Protein AF-A0A1I7KNB5-F1 (afdb_monomer)

Nearest PDB structures (foldseek):
  6irx-assembly1_A  TM=5.095E-01  e=2.275E+00  Danio rerio
  6is0-assembly1_A  TM=4.900E-01  e=2.048E+00  Danio rerio
  6iry-assembly1_A  TM=4.942E-01  e=2.527E+00  Danio rerio
  1ez3-assembly1_A  TM=2.851E-01  e=8.919E+00  Rattus norvegicus

Secondary structure (DSSP, 8-state):
--HHHHHHHHHHHHHHHHHHHHHH---HHHHHHHHHHHHHHHHHHH-SSS--TTHHHHHHHHHHHHHSSSPPS-HHHHHHHHHHHHH-HHHHHHHHHHHHHHTTSPPPPP-

pLDDT: mean 89.7, std 12.44, range [42.31, 98.38]

Radius of gyration: 13.76 Å; Cα contacts (8 Å, |Δi|>4): 96; chains: 1; bounding box: 33×23×37 Å

Sequence (111 aa):
MIEGKSLRSDLHRLARALTALHHAMPDPEARRKLGILMADLDECLDDEEALAVDMERRFHIEVERLLGPLPPADPAFRERYTAMLAASPAVAIADAALRVVLARMPVPPQP

Organism: NCBI:txid1035707

Mean predicted aligned error: 4.59 Å

Solvent-accessible surface area (backbone atoms only — not comparable to full-atom values): 6287 Å² total; per-residue (Å²): 140,68,62,73,69,48,51,58,53,52,54,52,49,44,53,54,30,51,52,48,28,46,71,42,47,86,50,67,70,59,30,54,58,52,48,53,57,48,51,57,51,49,55,48,69,71,36,75,89,71,65,50,87,63,50,60,35,50,54,48,47,53,49,23,18,55,79,46,92,45,78,55,80,40,63,72,57,34,52,53,51,54,52,41,43,76,75,29,70,60,28,37,54,24,47,55,52,33,52,60,47,56,75,72,44,65,75,62,84,79,133

Foldseek 3Di:
DCQLVVQLVLLVLLLVLLVQLLVQDPDPVLSVVSVVLSVVSVVCSVDPPNRDSCVLVVSLQQCCLQARPPVHPDVVSNVSLVVCCVVGPSNVVSVVSSVVSSVPTPYHDDD

Structure (mmCIF, N/CA/C/O backbone):
data_AF-A0A1I7KNB5-F1
#
_entry.id   AF-A0A1I7KNB5-F1
#
loop_
_atom_site.group_PDB
_atom_site.id
_atom_site.type_symbol
_atom_site.label_atom_id
_atom_site.label_alt_id
_atom_site.label_comp_id
_atom_site.label_asym_id
_atom_site.label_entity_id
_atom_site.label_seq_id
_atom_site.pdbx_PDB_ins_code
_atom_site.Cartn_x
_atom_site.Cartn_y
_atom_site.Cartn_z
_atom_site.occupancy
_atom_site.B_iso_or_equiv
_atom_site.auth_seq_id
_atom_site.auth_comp_id
_atom_site.auth_asym_id
_atom_site.auth_atom_id
_atom_site.pdbx_PDB_model_num
ATOM 1 N N . MET A 1 1 ? -19.353 -4.289 21.389 1.00 42.31 1 MET A N 1
ATOM 2 C CA . MET A 1 1 ? -18.293 -3.264 21.436 1.00 42.31 1 MET A CA 1
ATOM 3 C C . MET A 1 1 ? -16.961 -3.936 21.737 1.00 42.31 1 MET A C 1
ATOM 5 O O . MET A 1 1 ? -16.701 -4.293 22.878 1.00 42.31 1 MET A O 1
ATOM 9 N N . IL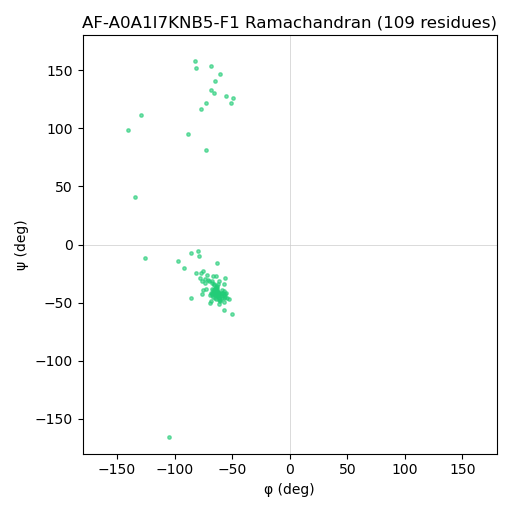E A 1 2 ? -16.172 -4.183 20.688 1.00 48.53 2 ILE A N 1
ATOM 10 C CA . ILE A 1 2 ? -14.762 -4.620 20.729 1.00 48.53 2 ILE A CA 1
ATOM 11 C C . ILE A 1 2 ? -13.997 -3.749 19.706 1.00 48.53 2 ILE A C 1
ATOM 13 O O . ILE A 1 2 ? -13.214 -4.246 18.910 1.00 48.53 2 ILE A O 1
ATOM 17 N N . GLU A 1 3 ? -14.294 -2.448 19.631 1.00 54.84 3 GLU A N 1
ATOM 18 C CA . GLU A 1 3 ? -13.790 -1.600 18.534 1.00 54.84 3 GLU A CA 1
ATOM 19 C C . GLU A 1 3 ? -12.308 -1.232 18.717 1.00 54.84 3 GLU A C 1
ATOM 21 O O . GLU A 1 3 ? -11.524 -1.409 17.792 1.00 54.84 3 GLU A O 1
ATOM 26 N N . GLY A 1 4 ? -11.862 -0.873 19.928 1.00 55.72 4 GLY A N 1
ATOM 27 C CA . GLY A 1 4 ? -10.464 -0.462 20.156 1.00 55.72 4 GLY A CA 1
ATOM 28 C C . GLY A 1 4 ? -9.409 -1.569 19.986 1.00 55.72 4 GLY A C 1
ATOM 29 O O . GLY A 1 4 ? -8.295 -1.303 19.542 1.00 55.72 4 GLY A O 1
ATOM 30 N N . LYS A 1 5 ? -9.747 -2.836 20.286 1.00 60.41 5 LYS A N 1
ATOM 31 C CA . LYS A 1 5 ? -8.831 -3.974 20.053 1.00 60.41 5 LYS A CA 1
ATOM 32 C C . LYS A 1 5 ? -8.780 -4.402 18.583 1.00 60.41 5 LYS A C 1
ATOM 34 O O . LYS A 1 5 ? -7.746 -4.921 18.166 1.00 60.41 5 LYS A O 1
ATOM 39 N N . SER A 1 6 ? -9.862 -4.203 17.819 1.00 78.94 6 SER A N 1
ATOM 40 C CA . SER A 1 6 ? -9.850 -4.454 16.369 1.00 78.94 6 SER A CA 1
ATOM 41 C C . SER A 1 6 ? -8.963 -3.427 15.675 1.00 78.94 6 SER A C 1
ATOM 43 O O . SER A 1 6 ? -8.013 -3.826 15.009 1.00 78.94 6 SER A O 1
ATOM 45 N N . LEU A 1 7 ? -9.161 -2.140 15.998 1.00 83.38 7 LEU A N 1
ATOM 46 C CA . LEU A 1 7 ? -8.446 -1.015 15.393 1.00 83.38 7 LEU A CA 1
ATOM 47 C C . LEU A 1 7 ? -6.927 -1.190 15.388 1.00 83.38 7 LEU A C 1
ATOM 49 O O . LEU A 1 7 ? -6.278 -1.246 14.343 1.00 83.38 7 LEU A O 1
ATOM 53 N N . ARG A 1 8 ? -6.339 -1.336 16.576 1.00 87.19 8 ARG A N 1
ATOM 54 C CA . ARG A 1 8 ? -4.884 -1.475 16.709 1.00 87.19 8 ARG A CA 1
ATOM 55 C C . ARG A 1 8 ? -4.367 -2.744 16.026 1.00 87.19 8 ARG A C 1
ATOM 57 O O . ARG A 1 8 ? -3.297 -2.735 15.422 1.00 87.19 8 ARG A O 1
ATOM 64 N N . SER A 1 9 ? -5.124 -3.843 16.093 1.00 90.25 9 SER A N 1
ATOM 65 C CA . SER A 1 9 ? -4.741 -5.086 15.420 1.00 90.25 9 SER A CA 1
ATOM 66 C C . SER A 1 9 ? -4.743 -4.937 13.900 1.00 90.25 9 SER A C 1
ATOM 68 O O . SER A 1 9 ? -3.886 -5.534 13.248 1.00 90.25 9 SER A O 1
ATOM 70 N N . ASP A 1 10 ? -5.703 -4.219 13.332 1.00 91.56 10 ASP A N 1
ATOM 71 C CA . ASP A 1 10 ? -5.835 -4.060 11.888 1.00 91.56 10 ASP A CA 1
ATOM 72 C C . ASP A 1 10 ? -4.785 -3.084 11.345 1.00 91.56 10 ASP A C 1
ATOM 74 O O . ASP A 1 10 ? -4.117 -3.404 10.359 1.00 91.56 10 ASP A O 1
ATOM 78 N N . LEU A 1 11 ? -4.492 -2.001 12.070 1.00 93.31 11 LEU A N 1
ATOM 79 C CA . LEU A 1 11 ? -3.366 -1.111 11.767 1.00 93.31 11 LEU A CA 1
ATOM 80 C C . LEU A 1 11 ? -2.005 -1.822 11.866 1.00 93.31 11 LEU A C 1
ATOM 82 O O . LEU A 1 11 ? -1.173 -1.679 10.972 1.00 93.31 11 LEU A O 1
ATOM 86 N N . HIS A 1 12 ? -1.780 -2.684 12.866 1.00 94.88 12 HIS A N 1
ATOM 87 C CA . HIS A 1 12 ? -0.561 -3.503 12.910 1.00 94.88 12 HIS A CA 1
ATOM 88 C C . HIS A 1 12 ? -0.467 -4.504 11.749 1.00 94.88 12 HIS A C 1
ATOM 90 O O . HIS A 1 12 ? 0.630 -4.773 11.252 1.00 94.88 12 HIS A O 1
ATOM 96 N N . ARG A 1 13 ? -1.587 -5.093 11.307 1.00 95.62 13 ARG A N 1
ATOM 97 C CA . ARG A 1 13 ? -1.594 -5.963 10.115 1.00 95.62 13 ARG A CA 1
ATOM 98 C C . ARG A 1 13 ? -1.241 -5.164 8.868 1.00 95.62 13 ARG A C 1
ATOM 100 O O . ARG A 1 13 ? -0.466 -5.661 8.051 1.00 95.62 13 ARG A O 1
ATOM 107 N N . LEU A 1 14 ? -1.768 -3.945 8.753 1.00 96.56 14 LEU A N 1
ATOM 108 C CA . LEU A 1 14 ? -1.449 -3.038 7.661 1.00 96.56 14 LEU A CA 1
ATOM 109 C C . LEU A 1 14 ? 0.042 -2.696 7.655 1.00 96.56 14 LEU A C 1
ATOM 111 O O . LEU A 1 14 ? 0.699 -2.928 6.644 1.00 96.56 14 LEU A O 1
ATOM 115 N N . ALA A 1 15 ? 0.595 -2.265 8.791 1.00 96.88 15 ALA A N 1
ATOM 116 C CA . ALA A 1 15 ? 2.014 -1.935 8.927 1.00 96.88 15 ALA A CA 1
ATOM 117 C C . ALA A 1 15 ? 2.909 -3.101 8.485 1.00 96.88 15 ALA A C 1
ATOM 119 O O . ALA A 1 15 ? 3.819 -2.936 7.676 1.00 96.88 15 ALA A O 1
ATOM 120 N N . ARG A 1 16 ? 2.596 -4.328 8.920 1.00 97.88 16 ARG A N 1
ATOM 121 C CA . ARG A 1 16 ? 3.358 -5.527 8.527 1.00 97.88 16 ARG A CA 1
ATOM 122 C C . ARG A 1 16 ? 3.274 -5.815 7.028 1.00 97.88 16 ARG A C 1
ATOM 124 O O . ARG A 1 16 ? 4.282 -6.205 6.438 1.00 97.88 16 ARG A O 1
ATOM 131 N N . ALA A 1 17 ? 2.106 -5.636 6.413 1.00 97.94 17 ALA A N 1
ATOM 132 C CA . ALA A 1 17 ? 1.940 -5.822 4.974 1.00 97.94 17 ALA A CA 1
ATOM 133 C C . ALA A 1 17 ? 2.689 -4.749 4.165 1.00 97.94 17 ALA A C 1
ATOM 135 O O . ALA A 1 17 ? 3.366 -5.084 3.192 1.00 97.94 17 ALA A O 1
ATOM 136 N N . LEU A 1 18 ? 2.641 -3.485 4.602 1.00 97.94 18 LEU A N 1
ATOM 137 C CA . LEU A 1 18 ? 3.393 -2.388 3.988 1.00 97.94 18 LEU A CA 1
ATOM 138 C C . LEU A 1 18 ? 4.906 -2.608 4.107 1.00 97.94 18 LEU A C 1
ATOM 140 O O . LEU A 1 18 ? 5.615 -2.445 3.118 1.00 97.94 18 LEU A O 1
ATOM 144 N N . THR A 1 19 ? 5.396 -3.084 5.255 1.00 98.25 19 THR A N 1
ATOM 145 C CA . THR A 1 19 ? 6.808 -3.459 5.443 1.00 98.25 19 THR A CA 1
ATOM 146 C C . THR A 1 19 ? 7.244 -4.565 4.486 1.00 98.25 19 THR A C 1
ATOM 148 O O . THR A 1 19 ? 8.309 -4.472 3.870 1.00 98.25 19 THR A O 1
ATOM 151 N N . ALA A 1 20 ? 6.424 -5.606 4.311 1.00 98.19 20 ALA A N 1
ATOM 152 C CA . ALA A 1 20 ? 6.723 -6.679 3.366 1.00 98.19 20 ALA A CA 1
ATOM 153 C C . ALA A 1 20 ? 6.802 -6.158 1.921 1.00 98.19 20 ALA A C 1
ATOM 155 O O . ALA A 1 20 ? 7.736 -6.499 1.192 1.00 98.19 20 ALA A O 1
ATOM 156 N N . LEU A 1 21 ? 5.867 -5.287 1.526 1.00 98.19 21 LEU A N 1
ATOM 157 C CA . LEU A 1 21 ? 5.876 -4.651 0.210 1.00 98.19 21 LEU A CA 1
ATOM 158 C C . LEU A 1 21 ? 7.100 -3.750 0.021 1.00 98.19 21 LEU A C 1
ATOM 160 O O . LEU A 1 21 ? 7.804 -3.876 -0.979 1.00 98.19 21 LEU A O 1
ATOM 164 N N . HIS A 1 22 ? 7.407 -2.906 1.004 1.00 98.12 22 HIS A N 1
ATOM 165 C CA . HIS A 1 22 ? 8.574 -2.030 0.997 1.00 98.12 22 HIS A CA 1
ATOM 166 C C . HIS A 1 22 ? 9.882 -2.808 0.793 1.00 98.12 22 HIS A C 1
ATOM 168 O O . HIS A 1 22 ? 10.730 -2.394 0.003 1.00 98.12 22 HIS A O 1
ATOM 174 N N . HIS A 1 23 ? 10.047 -3.964 1.441 1.00 97.81 23 HIS A N 1
ATOM 175 C CA . HIS A 1 23 ? 11.225 -4.811 1.236 1.00 97.81 23 HIS A CA 1
ATOM 176 C C . HIS A 1 23 ? 11.268 -5.493 -0.136 1.00 97.81 23 HIS A C 1
ATOM 178 O O . HIS A 1 23 ? 12.358 -5.716 -0.661 1.00 97.81 23 HIS A O 1
ATOM 184 N N . ALA A 1 24 ? 10.113 -5.814 -0.721 1.00 97.56 24 ALA A N 1
ATOM 185 C CA . ALA A 1 24 ? 10.028 -6.446 -2.035 1.00 97.56 24 ALA A CA 1
ATOM 186 C C . ALA A 1 24 ? 10.298 -5.474 -3.198 1.00 97.56 24 ALA A C 1
ATOM 188 O O . ALA A 1 24 ? 10.661 -5.911 -4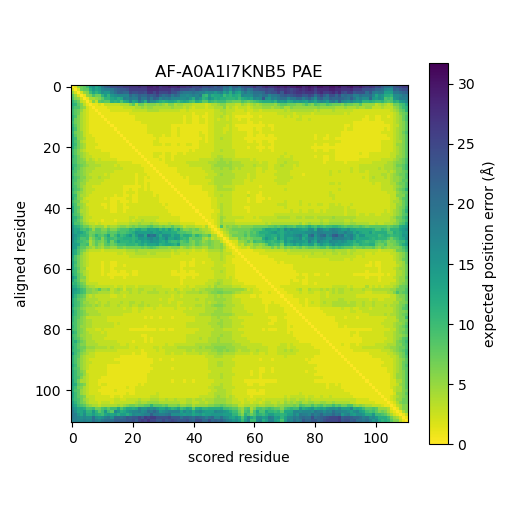.293 1.00 97.56 24 ALA A O 1
ATOM 189 N N . MET A 1 25 ? 10.112 -4.167 -2.987 1.00 97.12 25 MET A N 1
ATOM 190 C CA . MET A 1 25 ? 10.255 -3.145 -4.025 1.00 97.12 25 MET A CA 1
ATOM 191 C C . MET A 1 25 ? 11.730 -2.909 -4.409 1.00 97.12 25 MET A C 1
ATOM 193 O O . MET A 1 25 ? 12.529 -2.496 -3.565 1.00 97.12 25 MET A O 1
ATOM 197 N N . PRO A 1 26 ? 12.112 -3.092 -5.688 1.00 95.62 26 PRO A N 1
ATOM 198 C CA . PRO A 1 26 ? 13.476 -2.818 -6.141 1.00 95.62 26 PRO A CA 1
ATOM 199 C C . PRO A 1 26 ? 13.763 -1.319 -6.336 1.00 95.62 26 PRO A C 1
ATOM 201 O O . PRO A 1 26 ? 14.917 -0.902 -6.250 1.00 95.62 26 PRO A O 1
ATOM 204 N N . ASP A 1 27 ? 12.738 -0.497 -6.587 1.00 95.81 27 ASP A N 1
ATOM 205 C CA . ASP A 1 27 ? 12.885 0.942 -6.831 1.00 95.81 27 ASP A CA 1
ATOM 206 C C . ASP A 1 27 ? 13.115 1.705 -5.501 1.00 95.81 27 ASP A C 1
ATOM 208 O O . ASP A 1 27 ? 12.240 1.708 -4.627 1.00 95.81 27 ASP A O 1
ATOM 212 N N . PRO A 1 28 ? 14.277 2.363 -5.304 1.00 94.56 28 PRO A N 1
ATOM 213 C CA . PRO A 1 28 ? 14.584 3.101 -4.077 1.00 94.56 28 PRO A CA 1
ATOM 214 C C . PRO A 1 28 ? 13.720 4.355 -3.879 1.00 94.56 28 PRO A C 1
ATOM 216 O O . PRO A 1 28 ? 13.394 4.693 -2.743 1.00 94.56 28 PRO A O 1
ATOM 219 N N . GLU A 1 29 ? 13.327 5.032 -4.955 1.00 93.06 29 GLU A N 1
ATOM 220 C CA . GLU A 1 29 ? 12.463 6.211 -4.898 1.00 93.06 29 GLU A CA 1
ATOM 221 C C . GLU A 1 29 ? 11.051 5.813 -4.476 1.00 93.06 29 GLU A C 1
ATOM 223 O O . GLU A 1 29 ? 10.439 6.453 -3.619 1.00 93.06 29 GLU A O 1
ATOM 228 N N . ALA A 1 30 ? 10.547 4.720 -5.049 1.00 93.12 30 ALA A N 1
ATOM 229 C CA . ALA A 1 30 ? 9.248 4.190 -4.681 1.00 93.12 30 ALA A CA 1
ATOM 230 C C . ALA A 1 30 ? 9.247 3.675 -3.227 1.00 93.12 30 ALA A C 1
ATOM 232 O O . ALA A 1 30 ? 8.327 3.975 -2.464 1.00 93.12 30 ALA A O 1
ATOM 233 N N . ARG A 1 31 ? 10.314 2.992 -2.797 1.00 95.25 31 ARG A N 1
ATOM 234 C CA . ARG A 1 31 ? 10.491 2.607 -1.388 1.00 95.25 31 ARG A CA 1
ATOM 235 C C . ARG A 1 31 ? 10.461 3.803 -0.447 1.00 95.25 31 ARG A C 1
ATOM 237 O O . ARG A 1 31 ? 9.734 3.764 0.537 1.00 95.25 31 ARG A O 1
ATOM 244 N N . ARG A 1 32 ? 11.172 4.888 -0.770 1.00 95.25 32 ARG A N 1
ATOM 245 C CA . ARG A 1 32 ? 11.174 6.099 0.063 1.00 95.25 32 ARG A CA 1
ATOM 246 C C . ARG A 1 32 ? 9.765 6.659 0.260 1.00 95.25 32 ARG A C 1
ATOM 248 O O . ARG A 1 32 ? 9.411 7.014 1.377 1.00 95.25 32 ARG A O 1
ATOM 255 N N . LYS A 1 33 ? 8.954 6.720 -0.802 1.00 93.38 33 LYS A N 1
ATOM 256 C CA . LYS A 1 33 ? 7.570 7.217 -0.710 1.00 93.38 33 LYS A CA 1
ATOM 257 C C . LYS A 1 33 ? 6.680 6.321 0.145 1.00 93.38 33 LYS A C 1
ATOM 259 O O . LYS A 1 33 ? 5.922 6.839 0.957 1.00 93.38 33 LYS A O 1
ATOM 264 N N . LEU A 1 34 ? 6.804 5.001 0.005 1.00 95.56 34 LEU A N 1
ATOM 265 C CA . LEU A 1 34 ? 6.078 4.063 0.862 1.00 95.56 34 LEU A CA 1
ATOM 266 C C . LEU A 1 34 ? 6.535 4.159 2.326 1.00 95.56 34 LEU A C 1
ATOM 268 O O . LEU A 1 34 ? 5.707 4.129 3.228 1.00 95.56 34 LEU A O 1
ATOM 272 N N . GLY A 1 35 ? 7.836 4.347 2.553 1.00 96.31 35 GLY A N 1
ATOM 273 C CA . GLY A 1 35 ? 8.415 4.514 3.883 1.00 96.31 35 GLY A CA 1
ATOM 274 C C . GLY A 1 35 ? 7.883 5.734 4.639 1.00 96.31 35 GLY A C 1
ATOM 275 O O . GLY A 1 35 ? 7.747 5.668 5.852 1.00 96.31 35 GLY A O 1
ATOM 276 N N . ILE A 1 36 ? 7.520 6.818 3.943 1.00 96.00 36 ILE A N 1
ATOM 277 C CA . ILE A 1 36 ? 6.886 7.991 4.573 1.00 96.00 36 ILE A CA 1
ATOM 278 C C . ILE A 1 36 ? 5.510 7.625 5.145 1.00 96.00 36 ILE A C 1
ATOM 280 O O . ILE A 1 36 ? 5.223 7.956 6.289 1.00 96.00 36 ILE A O 1
ATOM 284 N N . LEU A 1 37 ? 4.686 6.901 4.380 1.00 95.75 37 LEU A N 1
ATOM 285 C CA . LEU A 1 37 ? 3.382 6.420 4.854 1.00 95.75 37 LEU A CA 1
ATOM 286 C C . LEU A 1 37 ? 3.528 5.428 6.017 1.00 95.75 37 LEU A C 1
ATOM 288 O O . LEU A 1 37 ? 2.729 5.434 6.945 1.00 95.75 37 LEU A O 1
ATOM 292 N N . MET A 1 38 ? 4.552 4.572 5.968 1.00 96.94 38 MET A N 1
ATOM 293 C CA . MET A 1 38 ? 4.844 3.639 7.057 1.00 96.94 38 MET A CA 1
ATOM 294 C C . MET A 1 38 ? 5.251 4.363 8.341 1.00 96.94 38 MET A C 1
ATOM 296 O O . MET A 1 38 ? 4.779 3.980 9.400 1.00 96.94 38 MET A O 1
ATOM 300 N N . ALA A 1 39 ? 6.072 5.413 8.248 1.00 96.25 39 ALA A N 1
ATOM 301 C CA . ALA A 1 39 ? 6.475 6.198 9.413 1.00 96.25 39 ALA A CA 1
ATOM 302 C C . ALA A 1 39 ? 5.272 6.869 10.094 1.00 96.25 39 ALA A C 1
ATOM 304 O O . ALA A 1 39 ? 5.144 6.799 11.308 1.00 96.25 39 ALA A O 1
ATOM 305 N N . ASP A 1 40 ? 4.357 7.440 9.311 1.00 94.50 40 ASP A N 1
ATOM 306 C CA . ASP A 1 40 ? 3.113 8.041 9.811 1.00 94.50 40 ASP A CA 1
ATOM 307 C C . ASP A 1 40 ? 2.190 6.998 10.479 1.00 94.50 40 ASP A C 1
ATOM 309 O O . ASP A 1 40 ? 1.601 7.237 11.534 1.00 94.50 40 ASP A O 1
ATOM 313 N N . LEU A 1 41 ? 2.116 5.788 9.914 1.00 94.31 41 LEU A N 1
ATOM 314 C CA . LEU A 1 41 ? 1.402 4.669 10.533 1.00 94.31 41 LEU A CA 1
ATOM 315 C C . LEU A 1 41 ? 2.058 4.197 11.838 1.00 94.31 41 LEU A C 1
ATOM 317 O O . LEU A 1 41 ? 1.344 3.901 12.794 1.00 94.31 41 LEU A O 1
ATOM 321 N N . ASP A 1 42 ? 3.387 4.119 11.885 1.00 93.50 42 ASP A N 1
ATOM 322 C CA . ASP A 1 42 ? 4.128 3.716 13.081 1.00 93.50 42 ASP A CA 1
ATOM 323 C C . ASP A 1 42 ? 3.982 4.763 14.199 1.00 93.50 42 ASP A C 1
ATOM 325 O O . ASP A 1 42 ? 3.639 4.401 15.322 1.00 93.50 42 ASP A O 1
ATOM 329 N N . GLU A 1 43 ? 4.108 6.058 13.884 1.00 92.00 43 GLU A N 1
ATOM 330 C CA . GLU A 1 43 ? 3.845 7.156 14.829 1.00 92.00 43 GLU A CA 1
ATOM 331 C C . GLU A 1 43 ? 2.421 7.073 15.399 1.00 92.00 43 GLU A C 1
ATOM 333 O O . GLU A 1 43 ? 2.209 7.204 16.605 1.00 92.00 43 GLU A O 1
ATOM 338 N N . CYS A 1 44 ? 1.438 6.776 14.547 1.00 89.88 44 CYS A N 1
ATOM 339 C CA . CYS A 1 44 ? 0.060 6.583 14.980 1.00 89.88 44 CYS A CA 1
ATOM 340 C C . CYS A 1 44 ? -0.131 5.345 15.876 1.00 89.88 44 CYS A C 1
ATOM 342 O O . CYS A 1 44 ? -1.008 5.329 16.740 1.00 89.88 44 CYS A O 1
ATOM 344 N N . LEU A 1 45 ? 0.629 4.273 15.650 1.00 90.69 45 LEU A N 1
ATOM 345 C CA . LEU A 1 45 ? 0.576 3.070 16.480 1.00 90.69 45 LEU A CA 1
ATOM 346 C C . LEU A 1 45 ? 1.250 3.284 17.843 1.00 90.69 45 LEU A C 1
ATOM 348 O O . LEU A 1 45 ? 0.836 2.654 18.825 1.00 90.69 45 LEU A O 1
ATOM 352 N N . ASP A 1 46 ? 2.246 4.164 17.912 1.00 89.56 46 ASP A N 1
ATOM 353 C CA . ASP A 1 46 ? 2.951 4.516 19.144 1.00 89.56 46 ASP A CA 1
ATOM 354 C C . ASP A 1 46 ? 2.127 5.452 20.048 1.00 89.56 46 ASP A C 1
ATOM 356 O O . ASP A 1 46 ? 2.194 5.329 21.273 1.00 89.56 46 ASP A O 1
ATOM 360 N N . ASP A 1 47 ? 1.287 6.323 19.476 1.00 86.31 47 ASP A N 1
ATOM 361 C CA . ASP A 1 47 ? 0.396 7.214 20.232 1.00 86.31 47 ASP A CA 1
ATOM 362 C C . ASP A 1 47 ? -0.972 6.564 20.539 1.00 86.31 47 ASP A C 1
ATOM 364 O O . ASP A 1 47 ? -1.918 6.590 19.747 1.00 86.31 47 ASP A O 1
ATOM 368 N N . GLU A 1 48 ? -1.094 5.972 21.733 1.00 71.12 48 GLU A N 1
ATOM 369 C CA . GLU A 1 48 ? -2.337 5.342 22.206 1.00 71.12 48 GLU A CA 1
ATOM 370 C C . GLU A 1 48 ? -3.510 6.318 22.388 1.00 71.12 48 GLU A C 1
ATOM 372 O O . GLU A 1 48 ? -4.662 5.896 22.256 1.00 71.12 48 GLU A O 1
ATOM 377 N N . GLU A 1 49 ? -3.250 7.600 22.656 1.00 71.81 49 GLU A N 1
ATOM 378 C CA . GLU A 1 49 ? -4.296 8.613 22.851 1.00 71.81 49 GLU A CA 1
ATOM 379 C C . GLU A 1 49 ? -4.838 9.138 21.509 1.00 71.81 49 GLU A C 1
ATOM 381 O O . GLU A 1 49 ? -5.998 9.552 21.431 1.00 71.81 49 GLU A O 1
ATOM 386 N N . ALA A 1 50 ? -4.043 9.056 20.435 1.00 67.00 50 ALA A N 1
ATOM 387 C CA . ALA A 1 50 ? -4.410 9.499 19.087 1.00 67.00 50 ALA A CA 1
ATOM 388 C C . ALA A 1 50 ? -5.174 8.458 18.243 1.00 67.00 50 ALA A C 1
ATOM 390 O O . ALA A 1 50 ? -5.658 8.786 17.151 1.00 67.00 50 ALA A O 1
ATOM 391 N N . LEU A 1 51 ? -5.316 7.213 18.716 1.00 73.62 51 LEU A N 1
ATOM 392 C CA . LEU A 1 51 ? -6.003 6.139 17.987 1.00 73.62 51 LEU A CA 1
ATOM 393 C C . LEU A 1 51 ? -7.528 6.333 17.955 1.00 73.62 51 LEU A C 1
ATOM 395 O O . LEU A 1 51 ? -8.294 5.720 18.700 1.00 73.62 51 LEU A O 1
ATOM 399 N N . ALA A 1 52 ? -7.972 7.179 17.030 1.00 75.31 52 ALA A N 1
ATOM 400 C CA . ALA A 1 52 ? -9.376 7.400 16.716 1.00 75.31 52 ALA A CA 1
ATOM 401 C C . ALA A 1 52 ? -9.944 6.315 15.781 1.00 75.31 52 ALA A C 1
ATOM 403 O O . ALA A 1 52 ? -9.247 5.773 14.924 1.00 75.31 52 ALA A O 1
ATOM 404 N N . VAL A 1 53 ? -11.254 6.060 15.883 1.00 67.75 53 VAL A N 1
ATOM 405 C CA . VAL A 1 53 ? -11.985 5.073 15.057 1.00 67.75 53 VAL A CA 1
ATOM 406 C C . VAL A 1 53 ? -11.836 5.332 13.548 1.00 67.75 53 VAL A C 1
ATOM 408 O O . VAL A 1 53 ? -11.820 4.394 12.756 1.00 67.75 53 VAL A O 1
ATOM 411 N N . ASP A 1 54 ? -11.649 6.585 13.130 1.00 81.31 54 ASP A N 1
ATOM 412 C CA . ASP A 1 54 ? -11.501 6.944 11.713 1.00 81.31 54 ASP A CA 1
ATOM 413 C C . ASP A 1 54 ? -10.099 6.687 11.136 1.00 81.31 54 ASP A C 1
ATOM 415 O O . ASP A 1 54 ? -9.888 6.814 9.926 1.00 81.31 54 ASP A O 1
ATOM 419 N N . MET A 1 55 ? -9.137 6.291 11.970 1.00 87.50 55 MET A N 1
ATOM 420 C CA . MET A 1 55 ? -7.746 6.138 11.557 1.00 87.50 55 MET A CA 1
ATOM 421 C C . MET A 1 55 ? -7.543 4.983 10.569 1.00 87.50 55 MET A C 1
ATOM 423 O O . MET A 1 55 ? -6.831 5.115 9.576 1.00 87.50 55 MET A O 1
ATOM 427 N N . GLU A 1 56 ? -8.256 3.877 10.776 1.00 89.44 56 GLU A N 1
ATOM 428 C CA . GLU A 1 56 ? -8.347 2.766 9.824 1.00 89.44 56 GLU A CA 1
ATOM 429 C C . GLU A 1 56 ? -8.764 3.238 8.432 1.00 89.44 56 GLU A C 1
ATOM 431 O O . GLU A 1 56 ? -8.150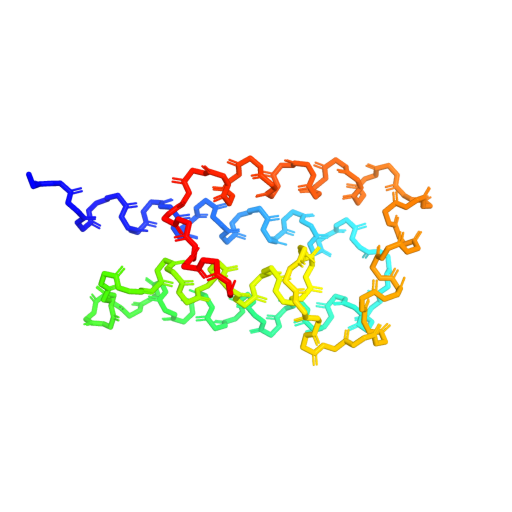 2.878 7.428 1.00 89.44 56 GLU A O 1
ATOM 436 N N . ARG A 1 57 ? -9.803 4.078 8.374 1.00 89.56 57 ARG A N 1
ATOM 437 C CA . ARG A 1 57 ? -10.342 4.606 7.121 1.00 89.56 57 ARG A CA 1
ATOM 438 C C . ARG A 1 57 ? -9.348 5.551 6.457 1.00 89.56 57 ARG A C 1
ATOM 440 O O . ARG A 1 57 ? -9.177 5.478 5.242 1.00 89.56 57 ARG A O 1
ATOM 447 N N . ARG A 1 58 ? -8.690 6.414 7.237 1.00 92.25 58 ARG A N 1
ATOM 448 C CA . ARG A 1 58 ? -7.644 7.318 6.746 1.00 92.25 58 ARG A CA 1
ATOM 449 C C . ARG A 1 58 ? -6.514 6.532 6.077 1.00 92.25 58 ARG A C 1
ATOM 451 O O . ARG A 1 58 ? -6.260 6.749 4.894 1.00 92.25 58 ARG A O 1
ATOM 458 N N . PHE A 1 59 ? -5.903 5.582 6.787 1.00 94.31 59 PHE A N 1
ATOM 459 C CA . PHE A 1 59 ? -4.786 4.806 6.243 1.00 94.31 59 PHE A CA 1
ATOM 460 C C . PHE A 1 59 ? -5.206 3.917 5.073 1.00 94.31 59 PHE A C 1
ATOM 462 O O . PHE A 1 59 ? -4.460 3.793 4.104 1.00 94.31 59 PHE A O 1
ATOM 469 N N . HIS A 1 60 ? -6.420 3.360 5.092 1.00 94.00 60 HIS A N 1
ATOM 470 C CA . HIS A 1 60 ? -6.967 2.654 3.934 1.00 94.00 60 HIS A CA 1
ATOM 471 C C . HIS A 1 60 ? -6.992 3.573 2.697 1.00 94.00 60 HIS A C 1
ATOM 473 O O . HIS A 1 60 ? -6.467 3.209 1.645 1.00 94.00 60 HIS A O 1
ATOM 479 N N . ILE A 1 61 ? -7.527 4.794 2.816 1.00 94.38 61 ILE A N 1
ATOM 480 C CA . ILE A 1 61 ? -7.568 5.762 1.707 1.00 94.38 61 ILE A CA 1
ATOM 481 C C . ILE A 1 61 ? -6.163 6.117 1.227 1.00 94.38 61 ILE A C 1
ATOM 483 O O . ILE A 1 61 ? -5.918 6.122 0.022 1.00 94.38 61 ILE A O 1
ATOM 487 N N . GLU A 1 62 ? -5.243 6.427 2.135 1.00 95.44 62 GLU A N 1
ATOM 488 C CA . GLU A 1 62 ? -3.877 6.822 1.782 1.00 95.44 62 GLU A CA 1
ATOM 489 C C . GLU A 1 62 ? -3.143 5.709 1.026 1.00 95.44 62 GLU A C 1
ATOM 491 O O . GLU A 1 62 ? -2.572 5.959 -0.041 1.00 95.44 62 GLU A O 1
ATOM 496 N N . VAL A 1 63 ? -3.252 4.466 1.505 1.00 96.31 63 VAL A N 1
ATOM 497 C CA . VAL A 1 63 ? -2.704 3.290 0.820 1.00 96.31 63 VAL A CA 1
ATOM 498 C C . VAL A 1 63 ? -3.343 3.118 -0.554 1.00 96.31 63 VAL A C 1
ATOM 500 O O . VAL A 1 63 ? -2.628 2.924 -1.536 1.00 96.31 63 VAL A O 1
ATOM 503 N N . GLU A 1 64 ? -4.666 3.233 -0.679 1.00 95.62 64 GLU A N 1
ATOM 504 C CA . GLU A 1 64 ? -5.330 3.032 -1.969 1.00 95.62 64 GLU A CA 1
ATOM 505 C C . GLU A 1 64 ? -5.042 4.171 -2.964 1.00 95.62 64 GLU A C 1
ATOM 507 O O . GLU A 1 64 ? -4.933 3.937 -4.170 1.00 95.62 64 GLU A O 1
ATOM 512 N N . ARG A 1 65 ? -4.831 5.404 -2.496 1.00 94.75 65 ARG A N 1
ATOM 513 C CA . ARG A 1 65 ? -4.391 6.520 -3.352 1.00 94.75 65 ARG A CA 1
ATOM 514 C C . ARG A 1 65 ? -2.939 6.367 -3.791 1.00 94.75 65 ARG A C 1
ATOM 516 O O . ARG A 1 65 ? -2.576 6.845 -4.868 1.00 94.75 65 ARG A O 1
ATOM 523 N N . LEU A 1 66 ? -2.109 5.670 -3.025 1.00 94.75 66 LEU A N 1
ATOM 524 C CA . LEU A 1 66 ? -0.718 5.416 -3.389 1.00 94.75 66 LEU A CA 1
ATOM 525 C C . LEU A 1 66 ? -0.562 4.170 -4.281 1.00 94.75 66 LEU A C 1
ATOM 527 O O . LEU A 1 66 ? 0.101 4.235 -5.315 1.00 94.75 66 LEU A O 1
ATOM 531 N N . LEU A 1 67 ? -1.225 3.069 -3.919 1.00 94.88 67 LEU A N 1
ATOM 532 C CA . LEU A 1 67 ? -1.026 1.714 -4.458 1.00 94.88 67 LEU A CA 1
ATOM 533 C C . LEU A 1 67 ? -2.302 1.054 -5.001 1.00 94.88 67 LEU A C 1
ATOM 535 O O . LEU A 1 67 ? -2.221 0.080 -5.742 1.00 94.88 67 LEU A O 1
ATOM 539 N N . GLY A 1 68 ? -3.484 1.615 -4.737 1.00 91.12 68 GLY A N 1
ATOM 540 C CA . GLY A 1 68 ? -4.811 1.077 -5.067 1.00 91.12 68 GLY A CA 1
ATOM 541 C C . GLY A 1 68 ? -5.670 1.632 -6.205 1.00 91.12 68 GLY A C 1
ATOM 542 O O . GLY A 1 68 ? -5.200 2.383 -7.048 1.00 91.12 68 GLY A O 1
ATOM 543 N N . PRO A 1 69 ? -6.964 1.285 -6.235 1.00 90.69 69 PRO A N 1
ATOM 544 C CA . PRO A 1 69 ? -7.882 1.707 -7.284 1.00 90.69 69 PRO A CA 1
ATOM 545 C C . PRO A 1 69 ? -8.384 3.150 -7.117 1.00 90.69 69 PRO A C 1
ATOM 547 O O . PRO A 1 69 ? -9.022 3.671 -8.030 1.00 90.69 69 PRO A O 1
ATOM 550 N N . LEU A 1 70 ? -8.130 3.806 -5.976 1.00 93.00 70 LEU 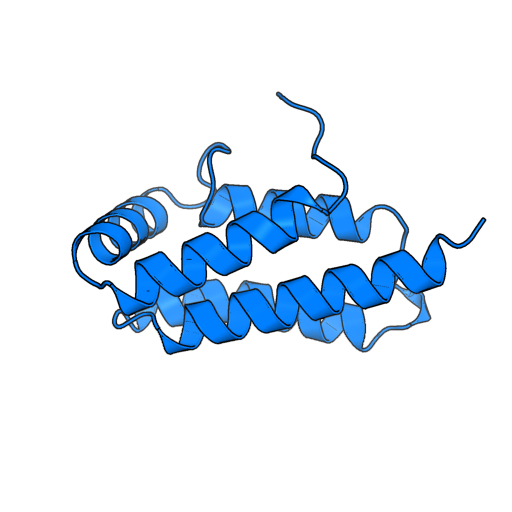A N 1
ATOM 551 C CA . LEU A 1 70 ? -8.505 5.210 -5.792 1.00 93.00 70 LEU A CA 1
ATOM 552 C C . LEU A 1 70 ? -7.670 6.128 -6.700 1.00 93.00 70 LEU A C 1
ATOM 554 O O . LEU A 1 70 ? -6.525 5.792 -7.024 1.00 93.00 70 LEU A O 1
ATOM 558 N N . PRO A 1 71 ? -8.200 7.314 -7.072 1.00 94.19 71 PRO A N 1
ATOM 559 C CA . PRO A 1 71 ? -7.452 8.296 -7.846 1.00 94.19 71 PRO A CA 1
ATOM 560 C C . PRO A 1 71 ? -6.064 8.545 -7.241 1.00 94.19 71 PRO A C 1
ATOM 562 O O . PRO A 1 71 ? -5.966 8.844 -6.040 1.00 94.19 71 PRO A O 1
ATOM 565 N N . PRO A 1 72 ? -4.988 8.410 -8.038 1.00 95.12 72 PRO A N 1
ATOM 566 C CA . PRO A 1 72 ? -3.647 8.404 -7.495 1.00 95.12 72 PRO A CA 1
ATOM 567 C C . PRO A 1 72 ? -3.303 9.765 -6.895 1.00 95.12 72 PRO A C 1
ATOM 569 O O . PRO A 1 72 ? -3.449 10.794 -7.552 1.00 95.12 72 PRO A O 1
ATOM 572 N N . ALA A 1 73 ? -2.801 9.769 -5.658 1.00 93.62 73 ALA A N 1
ATOM 573 C CA . ALA A 1 73 ? -2.202 10.973 -5.075 1.00 93.62 73 ALA A CA 1
ATOM 574 C C . ALA A 1 73 ? -0.910 11.365 -5.815 1.00 93.62 73 ALA A C 1
ATOM 576 O O . ALA A 1 73 ? -0.553 12.538 -5.870 1.00 93.62 73 ALA A O 1
ATOM 577 N N . ASP A 1 74 ? -0.241 10.378 -6.417 1.00 95.19 74 ASP A N 1
ATOM 578 C CA . ASP A 1 74 ? 0.968 10.549 -7.212 1.00 95.19 74 ASP A CA 1
ATOM 579 C C . ASP A 1 74 ? 0.930 9.623 -8.446 1.00 95.19 74 ASP A C 1
ATOM 581 O O . ASP A 1 74 ? 1.222 8.424 -8.340 1.00 95.19 74 ASP A O 1
ATOM 585 N N . PRO A 1 75 ? 0.553 10.148 -9.629 1.00 95.56 75 PRO A N 1
ATOM 586 C CA . PRO A 1 75 ? 0.481 9.360 -10.860 1.00 95.56 75 PRO A CA 1
ATOM 587 C C . PRO A 1 75 ? 1.832 8.779 -11.300 1.00 95.56 75 PRO A C 1
ATOM 589 O O . PRO A 1 75 ? 1.885 7.668 -11.823 1.00 95.56 75 PRO A O 1
ATOM 592 N N . ALA A 1 76 ? 2.937 9.489 -11.059 1.00 94.25 76 ALA A N 1
ATOM 593 C CA . ALA A 1 76 ? 4.263 9.039 -11.477 1.00 94.25 76 ALA A CA 1
ATOM 594 C C . ALA A 1 76 ? 4.757 7.871 -10.613 1.00 94.25 76 ALA A C 1
ATOM 596 O O . ALA A 1 76 ? 5.375 6.932 -11.113 1.00 94.25 76 ALA A O 1
ATOM 597 N N . PHE A 1 77 ? 4.476 7.907 -9.309 1.00 95.56 77 PHE A N 1
ATOM 598 C CA . PHE A 1 77 ? 4.696 6.757 -8.437 1.00 95.56 77 PHE A CA 1
ATOM 599 C C . PHE A 1 77 ? 3.820 5.574 -8.859 1.00 95.56 77 PHE A C 1
ATOM 601 O O . PHE A 1 77 ? 4.307 4.447 -8.950 1.00 95.56 77 PHE A O 1
ATOM 608 N N . ARG A 1 78 ? 2.542 5.837 -9.156 1.00 96.50 78 ARG A N 1
ATOM 609 C CA . ARG A 1 78 ? 1.569 4.816 -9.547 1.00 96.50 78 ARG A CA 1
ATOM 610 C C . ARG A 1 78 ? 2.012 4.006 -10.761 1.00 96.50 78 ARG A C 1
ATOM 612 O O . ARG A 1 78 ? 1.899 2.779 -10.770 1.00 96.50 78 ARG A O 1
ATOM 619 N N . GLU A 1 79 ? 2.505 4.695 -11.779 1.00 95.62 79 GLU A N 1
ATOM 620 C CA . GLU A 1 79 ? 2.999 4.076 -13.003 1.00 95.62 79 GLU A CA 1
ATOM 621 C C . GLU A 1 79 ? 4.184 3.143 -12.715 1.00 95.62 79 GLU A C 1
ATOM 623 O O . GLU A 1 79 ? 4.161 1.972 -13.098 1.00 95.62 79 GLU A O 1
ATOM 628 N N . ARG A 1 80 ? 5.172 3.613 -11.941 1.00 95.50 80 ARG A N 1
ATOM 629 C CA . ARG A 1 80 ? 6.327 2.795 -11.527 1.00 95.50 80 ARG A CA 1
ATOM 630 C C . ARG A 1 80 ? 5.905 1.589 -10.702 1.00 95.50 80 ARG A C 1
ATOM 632 O O . ARG A 1 80 ? 6.400 0.489 -10.928 1.00 95.50 80 ARG A O 1
ATOM 639 N N . TYR A 1 81 ? 4.977 1.781 -9.766 1.00 97.00 81 TYR A N 1
ATOM 640 C CA . TYR A 1 81 ? 4.434 0.695 -8.956 1.00 97.00 81 TYR A CA 1
ATOM 641 C C . TYR A 1 81 ? 3.777 -0.386 -9.817 1.00 97.00 81 TYR A C 1
ATOM 643 O O . TYR A 1 81 ? 4.073 -1.570 -9.664 1.00 97.00 81 TYR A O 1
ATOM 651 N N . THR A 1 82 ? 2.963 0.026 -10.787 1.00 96.38 82 THR A N 1
ATOM 652 C CA . THR A 1 82 ? 2.298 -0.885 -11.727 1.00 96.38 82 THR A CA 1
ATOM 653 C C . THR A 1 82 ? 3.312 -1.649 -12.582 1.00 96.38 82 THR A C 1
ATOM 655 O O . THR A 1 82 ? 3.180 -2.859 -12.765 1.00 96.38 82 THR A O 1
ATOM 658 N N . ALA A 1 83 ? 4.371 -0.981 -13.048 1.00 96.88 83 ALA A N 1
ATOM 659 C CA . ALA A 1 83 ? 5.459 -1.644 -13.762 1.00 96.88 83 ALA A CA 1
ATOM 660 C C . ALA A 1 83 ? 6.183 -2.682 -12.881 1.00 96.88 83 ALA A C 1
ATOM 662 O O . ALA A 1 83 ? 6.479 -3.783 -13.344 1.00 96.88 83 ALA A O 1
ATOM 663 N N . MET A 1 84 ? 6.418 -2.378 -11.598 1.00 97.19 84 MET A N 1
ATOM 664 C CA . MET A 1 84 ? 7.024 -3.322 -10.650 1.00 97.19 84 MET A CA 1
ATOM 665 C C . MET A 1 84 ? 6.138 -4.541 -10.376 1.00 97.19 84 MET A C 1
ATOM 667 O O . MET A 1 84 ? 6.671 -5.646 -10.291 1.00 97.19 84 MET A O 1
ATOM 671 N N . LEU A 1 85 ? 4.815 -4.368 -10.279 1.00 97.19 85 LEU A N 1
ATOM 672 C CA . LEU A 1 85 ? 3.873 -5.485 -10.131 1.00 97.19 85 LEU A CA 1
ATOM 673 C C . LEU A 1 85 ? 3.980 -6.478 -11.293 1.00 97.19 85 LEU A C 1
ATOM 675 O O . LEU A 1 85 ? 3.969 -7.686 -11.071 1.00 97.19 85 LEU A O 1
ATOM 679 N N . ALA A 1 86 ? 4.117 -5.974 -12.521 1.00 96.31 86 ALA A N 1
ATOM 680 C CA . ALA A 1 86 ? 4.268 -6.813 -13.706 1.00 96.31 86 ALA A CA 1
ATOM 681 C C . ALA A 1 86 ? 5.660 -7.465 -13.803 1.00 96.31 86 ALA A C 1
ATOM 683 O O . ALA A 1 86 ? 5.788 -8.578 -14.309 1.00 96.31 86 ALA A O 1
ATOM 684 N N . ALA A 1 87 ? 6.704 -6.775 -13.334 1.00 97.25 87 ALA A N 1
ATOM 685 C CA . ALA A 1 87 ? 8.094 -7.196 -13.503 1.00 97.25 87 ALA A CA 1
ATOM 686 C C . ALA A 1 87 ? 8.653 -8.053 -12.351 1.00 97.25 87 ALA A C 1
ATOM 688 O O . ALA A 1 87 ? 9.657 -8.739 -12.544 1.00 97.25 87 ALA A O 1
ATOM 689 N N . SER A 1 88 ? 8.055 -8.012 -11.155 1.00 97.69 88 SER A N 1
ATOM 690 C CA . SER A 1 88 ? 8.585 -8.676 -9.958 1.00 97.69 88 SER A CA 1
ATOM 691 C C . SER A 1 88 ? 7.531 -9.538 -9.252 1.00 97.69 88 SER A C 1
ATOM 693 O O . SER A 1 88 ? 6.628 -9.002 -8.603 1.00 97.69 88 SER A O 1
ATOM 695 N N . PRO A 1 89 ? 7.684 -10.879 -9.266 1.00 97.88 89 PRO A N 1
ATOM 696 C CA . PRO A 1 89 ? 6.809 -11.779 -8.515 1.00 97.88 89 PRO A CA 1
ATOM 697 C C . PRO A 1 89 ? 6.782 -11.482 -7.011 1.00 97.88 89 PRO A C 1
ATOM 699 O O . PRO A 1 89 ? 5.740 -11.614 -6.376 1.00 97.88 89 PRO A O 1
ATOM 702 N N . ALA A 1 90 ? 7.908 -11.043 -6.438 1.00 97.94 90 ALA A N 1
ATOM 703 C CA . ALA A 1 90 ? 7.983 -10.687 -5.023 1.00 97.94 90 ALA A CA 1
ATOM 704 C C . ALA A 1 90 ? 7.086 -9.483 -4.690 1.00 97.94 90 ALA A C 1
ATOM 706 O O . ALA A 1 90 ? 6.389 -9.501 -3.678 1.00 97.94 90 ALA A O 1
ATOM 707 N N . VAL A 1 91 ? 7.060 -8.469 -5.565 1.00 98.12 91 VAL A N 1
ATOM 708 C CA . VAL A 1 91 ? 6.185 -7.296 -5.406 1.00 98.12 91 VAL A CA 1
ATOM 709 C C . VAL A 1 91 ? 4.721 -7.706 -5.562 1.00 98.12 91 VAL A C 1
ATOM 711 O O . VAL A 1 91 ? 3.901 -7.318 -4.738 1.00 98.12 91 VAL A O 1
ATOM 714 N N . ALA A 1 92 ? 4.397 -8.545 -6.549 1.00 98.12 92 ALA A N 1
ATOM 715 C CA . ALA A 1 92 ? 3.032 -9.031 -6.760 1.00 98.12 92 ALA A CA 1
ATOM 716 C C . ALA A 1 92 ? 2.490 -9.846 -5.569 1.00 98.12 92 ALA A C 1
ATOM 718 O O . ALA A 1 92 ? 1.344 -9.663 -5.164 1.00 98.12 92 ALA A O 1
ATOM 719 N N . ILE A 1 93 ? 3.309 -10.717 -4.969 1.00 98.38 93 ILE A N 1
ATOM 720 C CA . ILE A 1 93 ? 2.925 -11.495 -3.777 1.00 98.38 93 ILE A CA 1
ATOM 721 C C . ILE A 1 93 ? 2.694 -10.572 -2.575 1.00 98.38 93 ILE A C 1
ATOM 723 O O . ILE A 1 93 ? 1.717 -10.745 -1.843 1.00 98.38 93 ILE A O 1
ATOM 727 N N . ALA A 1 94 ? 3.574 -9.589 -2.371 1.00 98.12 94 ALA A N 1
ATOM 728 C CA . ALA A 1 94 ? 3.4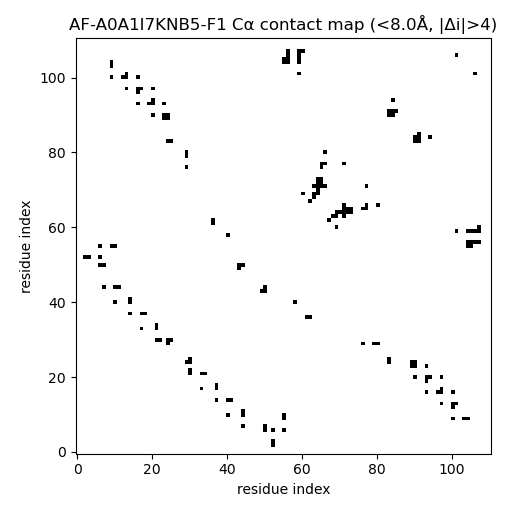29 -8.639 -1.276 1.00 98.12 94 ALA A CA 1
ATOM 729 C C . ALA A 1 94 ? 2.201 -7.727 -1.455 1.00 98.12 94 ALA A C 1
ATOM 731 O O . ALA A 1 94 ? 1.477 -7.503 -0.485 1.00 98.12 94 ALA A O 1
ATOM 732 N N . ASP A 1 95 ? 1.906 -7.273 -2.681 1.00 98.06 95 ASP A N 1
ATOM 733 C CA . ASP A 1 95 ? 0.664 -6.549 -2.991 1.00 98.06 95 ASP A CA 1
ATOM 734 C C . ASP A 1 95 ? -0.558 -7.418 -2.704 1.00 98.06 95 ASP A C 1
ATOM 736 O O . ASP A 1 95 ? -1.444 -6.984 -1.977 1.00 98.06 95 ASP A O 1
ATOM 740 N N . ALA A 1 96 ? -0.586 -8.671 -3.166 1.00 97.69 96 ALA A N 1
ATOM 741 C CA . ALA A 1 96 ? -1.707 -9.569 -2.898 1.00 97.69 96 ALA A CA 1
ATOM 742 C C . ALA A 1 96 ? -1.963 -9.744 -1.387 1.00 97.69 96 ALA A C 1
ATOM 744 O O . ALA A 1 96 ? -3.114 -9.725 -0.945 1.00 97.69 96 ALA A O 1
ATOM 745 N N . ALA A 1 97 ? -0.906 -9.854 -0.576 1.00 97.44 97 ALA A N 1
ATOM 746 C CA . ALA A 1 97 ? -1.031 -9.894 0.880 1.00 97.44 97 ALA A CA 1
ATOM 747 C C . ALA A 1 97 ? -1.584 -8.576 1.457 1.00 97.44 97 ALA A C 1
ATOM 749 O O . ALA A 1 97 ? -2.472 -8.609 2.311 1.00 97.44 97 ALA A O 1
ATOM 750 N N . LEU A 1 98 ? -1.116 -7.426 0.961 1.00 97.56 98 LEU A N 1
ATOM 751 C CA . LEU A 1 98 ? -1.638 -6.108 1.330 1.00 97.56 98 LEU A CA 1
ATOM 752 C C . LEU A 1 98 ? -3.129 -5.970 0.989 1.00 97.56 98 LEU A C 1
ATOM 754 O O . LEU A 1 98 ? -3.904 -5.519 1.831 1.00 97.56 98 LEU A O 1
ATOM 758 N N . ARG A 1 99 ? -3.565 -6.435 -0.189 1.00 96.69 99 ARG A N 1
ATO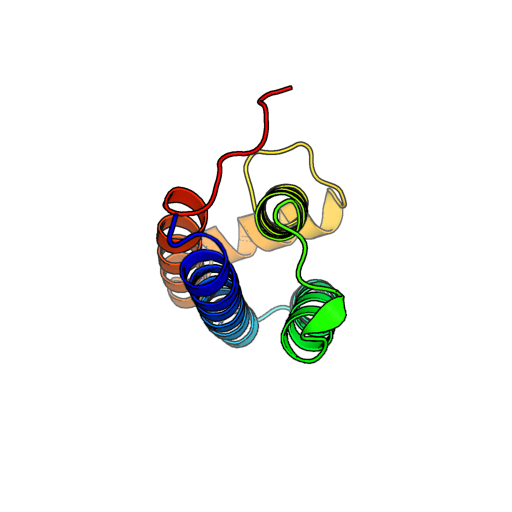M 759 C CA . ARG A 1 99 ? -4.984 -6.436 -0.594 1.00 96.69 99 ARG A CA 1
ATOM 760 C C . ARG A 1 99 ? -5.864 -7.220 0.367 1.00 96.69 99 ARG A C 1
ATOM 762 O O . ARG A 1 99 ? -6.951 -6.761 0.704 1.00 96.69 99 ARG A O 1
ATOM 769 N N . VAL A 1 100 ? -5.399 -8.380 0.833 1.00 96.44 100 VAL A N 1
ATOM 770 C CA . VAL A 1 100 ? -6.134 -9.193 1.816 1.00 96.44 100 VAL A CA 1
ATOM 771 C C . VAL A 1 100 ? -6.295 -8.453 3.145 1.00 96.44 100 VAL A C 1
ATOM 773 O O . VAL A 1 100 ? -7.331 -8.600 3.793 1.00 96.44 100 VAL A O 1
ATOM 776 N N . VAL A 1 101 ? -5.300 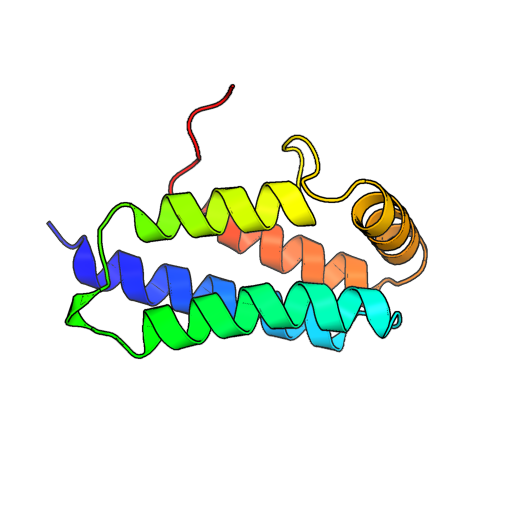-7.664 3.557 1.00 95.31 101 VAL A N 1
ATOM 777 C CA . VAL A 1 101 ? -5.399 -6.833 4.764 1.00 95.31 101 VAL A CA 1
ATOM 778 C C . VAL A 1 101 ? -6.389 -5.687 4.558 1.00 95.31 101 VAL A C 1
ATOM 780 O O . VAL A 1 101 ? -7.315 -5.558 5.354 1.00 95.31 101 VAL A O 1
ATOM 783 N N . LEU A 1 102 ? -6.263 -4.919 3.472 1.00 93.50 102 LEU A N 1
ATOM 784 C CA . LEU A 1 102 ? -7.162 -3.797 3.168 1.00 93.50 102 LEU A CA 1
ATOM 785 C C . LEU A 1 102 ? -8.627 -4.237 3.047 1.00 93.50 102 LEU A C 1
ATOM 787 O O . LEU A 1 102 ? -9.515 -3.577 3.575 1.00 93.50 102 LEU A O 1
ATOM 791 N N . ALA A 1 103 ? -8.884 -5.401 2.442 1.00 92.25 103 ALA A N 1
ATOM 792 C CA . ALA A 1 103 ? -10.230 -5.962 2.312 1.00 92.25 103 ALA A CA 1
ATOM 793 C C . ALA A 1 103 ? -10.899 -6.311 3.657 1.00 92.25 103 ALA A C 1
ATOM 795 O O . ALA A 1 103 ? -12.107 -6.538 3.699 1.00 92.25 103 ALA A O 1
ATOM 796 N N . ARG A 1 104 ? -10.126 -6.396 4.748 1.00 89.88 104 ARG A N 1
ATOM 797 C CA . ARG A 1 104 ? -10.628 -6.641 6.110 1.00 89.88 104 ARG A CA 1
ATOM 798 C C . ARG A 1 104 ? -10.801 -5.358 6.919 1.00 89.88 104 ARG A C 1
ATOM 800 O O . ARG A 1 104 ? 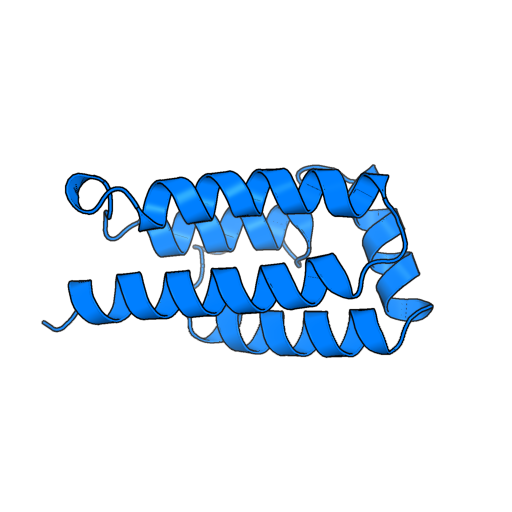-11.448 -5.408 7.959 1.00 89.88 104 ARG A O 1
ATOM 807 N N . MET A 1 105 ? -10.234 -4.246 6.458 1.00 89.12 105 MET A N 1
ATOM 808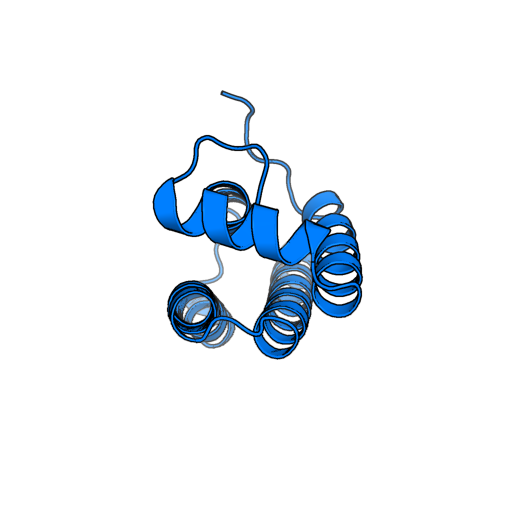 C CA . MET A 1 105 ? -10.377 -2.938 7.090 1.00 89.12 105 MET A CA 1
ATOM 809 C C . MET A 1 105 ? -11.691 -2.272 6.656 1.00 89.12 105 MET A C 1
ATOM 811 O O . MET A 1 105 ? -12.218 -2.587 5.583 1.00 89.12 105 MET A O 1
ATOM 815 N N . PRO A 1 106 ? -12.224 -1.314 7.438 1.00 83.38 106 PRO A N 1
ATOM 816 C CA . PRO A 1 106 ? -13.371 -0.518 7.024 1.00 83.38 106 PRO A CA 1
ATOM 817 C C . PRO A 1 106 ? -13.158 0.093 5.638 1.00 83.38 106 PRO A C 1
ATOM 819 O O . PRO A 1 106 ? -12.194 0.823 5.401 1.00 83.38 106 PRO A O 1
ATOM 822 N N . VAL A 1 107 ? -14.066 -0.217 4.712 1.00 73.81 107 VAL A N 1
ATOM 823 C CA . VAL A 1 107 ? -13.991 0.261 3.328 1.00 73.81 107 VAL A CA 1
ATOM 824 C C . VAL A 1 107 ? -14.239 1.771 3.310 1.00 73.81 107 VAL A C 1
ATOM 826 O O . VAL A 1 107 ? -15.195 2.232 3.950 1.00 73.81 107 VAL A O 1
ATOM 829 N N . PRO A 1 108 ? -13.414 2.568 2.608 1.00 64.56 108 PRO A N 1
ATOM 830 C CA . PRO A 1 108 ? -13.681 3.987 2.435 1.00 64.56 108 PRO A CA 1
ATOM 831 C C . PRO A 1 108 ? -15.016 4.202 1.709 1.00 64.56 108 PRO A C 1
ATOM 833 O O . PRO A 1 108 ? -15.386 3.378 0.871 1.00 64.56 108 PRO A O 1
ATOM 836 N N . PRO A 1 109 ? -15.764 5.282 2.009 1.00 58.44 109 PRO A N 1
ATOM 837 C CA . PRO A 1 109 ? -16.928 5.623 1.200 1.00 58.44 109 PRO A CA 1
ATOM 838 C C . PRO A 1 109 ? -16.475 5.750 -0.259 1.00 58.44 109 PRO A C 1
ATOM 840 O O . PRO A 1 109 ? -15.473 6.411 -0.541 1.00 58.44 109 PRO A O 1
ATOM 843 N N . GLN A 1 110 ? -17.158 5.049 -1.165 1.00 55.88 110 GLN A N 1
ATOM 844 C CA . GLN A 1 110 ? -16.848 5.150 -2.588 1.00 55.88 110 GLN A CA 1
ATOM 845 C C . GLN A 1 110 ? -17.158 6.579 -3.066 1.00 55.88 110 GLN A C 1
ATOM 847 O O . GLN A 1 110 ? -18.127 7.160 -2.568 1.00 55.88 110 GLN A O 1
ATOM 852 N N . PRO A 1 111 ? -16.320 7.160 -3.944 1.00 52.38 111 PRO A N 1
ATOM 853 C CA . PRO A 1 111 ? -16.562 8.490 -4.496 1.00 52.38 111 PRO A CA 1
ATOM 854 C C . PRO A 1 111 ? -17.862 8.562 -5.304 1.00 52.38 111 PRO A C 1
ATOM 856 O O . PRO A 1 111 ? -18.255 7.531 -5.899 1.00 52.38 111 PRO A O 1
#